Protein AF-A0A2M7RXM5-F1 (afdb_monomer_lite)

Sequence (91 aa):
MKSSARLKFFTLIELLIVISIIGIIISISFVSFSNVRQKGRDTKRIADIKLIQKSLEDYYRDEGSYPATLTPGQSLIGSSSNTIYMQIIPQ

Radius of gyration: 28.88 Å; chains: 1; bounding box: 52×49×70 Å

InterPro domains:
  IPR000983 General secretion pathway protein G-type pilin [PR00813] (9-34)
  IPR000983 General secretion pathway protein G-type pilin [PR00813] (45-63)
  IPR012902 Prokaryotic N-terminal methylation site [PF07963] (10-29)
  IPR012902 Prokaryotic N-terminal methylation site [TIGR02532] (10-28)
  IPR045584 Pilin-like [SSF54523] (10-84)

Secondary structure (DSSP, 8-state):
--PPP------HHHHHHHHHHHHHHHHHHHHHHHHHHHHHHHHHHHHHHHHHHHHHHHHHHHHSS--S---TTS-EE-SSS--EEES----

pLDDT: mean 86.55, std 9.77, range [53.0, 96.12]

Foldseek 3Di:
DDDDDDDDDDDPVNVVVVVVVVVVVVVVVVVVVVVVVVVVVVVVVVVLVVLVVQLQVVQCVVQVDGDPDDDAQQFDAHPVHRDTSGHGRHD

Organism: NCBI:txid1974556

Structure (mmCIF, N/CA/C/O backbone):
data_AF-A0A2M7RXM5-F1
#
_entry.id   AF-A0A2M7RXM5-F1
#
loop_
_atom_site.group_PDB
_atom_site.id
_atom_site.type_symbol
_atom_site.label_atom_id
_atom_site.label_alt_id
_atom_site.label_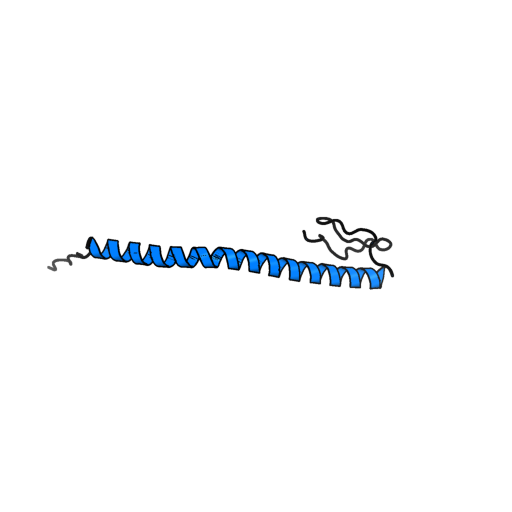comp_id
_atom_site.label_asym_id
_atom_site.label_entity_id
_atom_site.label_seq_id
_atom_site.pdbx_PDB_ins_code
_atom_site.Cartn_x
_atom_site.Cartn_y
_atom_site.Cartn_z
_atom_site.occupancy
_atom_site.B_iso_or_equiv
_atom_site.auth_seq_id
_atom_site.auth_comp_id
_atom_site.auth_asym_id
_atom_site.auth_atom_id
_atom_site.pdbx_PDB_model_num
ATOM 1 N N . MET A 1 1 ? -31.411 39.631 43.873 1.00 53.00 1 MET A N 1
ATOM 2 C CA . MET A 1 1 ? -31.367 39.561 42.396 1.00 53.00 1 MET A CA 1
ATOM 3 C C . MET A 1 1 ? -30.737 38.224 42.005 1.00 53.00 1 MET A C 1
ATOM 5 O O . MET A 1 1 ? -29.627 37.970 42.435 1.00 53.00 1 MET A O 1
ATOM 9 N N . LYS A 1 2 ? -31.512 37.371 41.314 1.00 58.56 2 LYS A N 1
ATOM 10 C CA . LYS A 1 2 ? -31.184 36.099 40.621 1.00 58.56 2 LYS A CA 1
ATOM 11 C C . LYS A 1 2 ? -30.206 35.109 41.293 1.00 58.56 2 LYS A C 1
ATOM 13 O O . LYS A 1 2 ? -28.994 35.247 41.213 1.00 58.56 2 LYS A O 1
ATOM 18 N N . SER A 1 3 ? -30.779 34.044 41.864 1.00 56.06 3 SER A N 1
ATOM 19 C CA . SER A 1 3 ? -30.078 32.801 42.217 1.00 56.06 3 SER A CA 1
ATOM 20 C C . SER A 1 3 ? -29.753 32.016 40.938 1.00 56.06 3 SER A 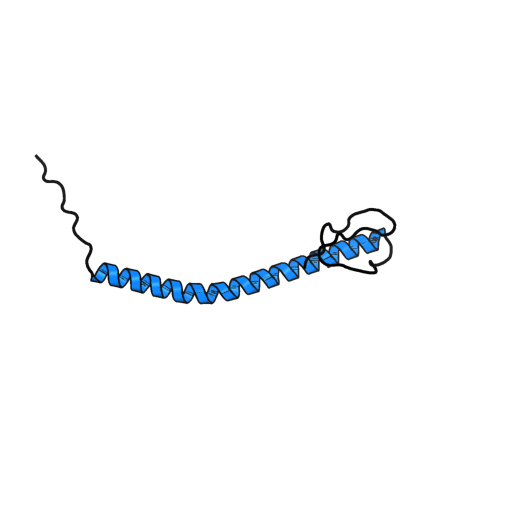C 1
ATOM 22 O O . SER A 1 3 ? -30.657 31.681 40.172 1.00 56.06 3 SER A O 1
ATOM 24 N N . SER A 1 4 ? -28.462 31.787 40.690 1.00 65.56 4 SER A N 1
ATOM 25 C CA . SER A 1 4 ? -27.942 31.073 39.520 1.00 65.56 4 SER A CA 1
ATOM 26 C C . SER A 1 4 ? -27.995 29.553 39.704 1.00 65.56 4 SER A C 1
ATOM 28 O O . SER A 1 4 ? -27.809 29.025 40.800 1.00 65.56 4 SER A O 1
ATOM 30 N N . ALA A 1 5 ? -28.286 28.879 38.594 1.00 64.94 5 ALA A N 1
ATOM 31 C CA . ALA A 1 5 ? -28.710 27.492 38.465 1.00 64.94 5 ALA A CA 1
ATOM 32 C C . ALA A 1 5 ? -27.787 26.446 39.117 1.00 64.94 5 ALA A C 1
ATOM 34 O O . ALA A 1 5 ? -26.567 26.471 38.961 1.00 64.94 5 ALA A O 1
ATOM 35 N N . ARG A 1 6 ? -28.397 25.446 39.769 1.00 63.94 6 ARG A N 1
ATOM 36 C CA . ARG A 1 6 ? -27.717 24.204 40.154 1.00 63.94 6 ARG A CA 1
ATOM 37 C C . ARG A 1 6 ? -27.670 23.259 38.958 1.00 63.94 6 ARG A C 1
ATOM 39 O O . ARG A 1 6 ? -28.683 22.654 38.622 1.00 63.94 6 ARG A O 1
ATOM 46 N N . LEU A 1 7 ? -26.488 23.084 38.376 1.00 63.09 7 LEU A N 1
ATOM 47 C CA . LEU A 1 7 ? -26.188 21.928 37.538 1.00 63.09 7 LEU A CA 1
ATOM 48 C C . LEU A 1 7 ? -25.881 20.746 38.463 1.00 63.09 7 LEU A C 1
ATOM 50 O O . LEU A 1 7 ? -24.779 20.604 38.984 1.00 63.09 7 LEU A O 1
ATOM 54 N N . LYS A 1 8 ? -26.882 19.910 38.710 1.00 68.50 8 LYS A N 1
ATOM 55 C CA . LYS A 1 8 ? -26.653 18.497 39.015 1.00 68.50 8 LYS A CA 1
ATOM 56 C C . LYS A 1 8 ? -27.132 17.741 37.796 1.00 68.50 8 LYS A C 1
ATOM 58 O O . LYS A 1 8 ? -28.168 18.129 37.290 1.00 68.50 8 LYS A O 1
ATOM 63 N N . PHE A 1 9 ? -26.363 16.758 37.344 1.00 62.00 9 PHE A N 1
ATOM 64 C CA . PHE A 1 9 ? -26.778 15.389 37.014 1.00 62.00 9 PHE A CA 1
ATOM 65 C C . PHE A 1 9 ? -25.556 14.702 36.398 1.00 62.00 9 PHE A C 1
ATOM 67 O O . PHE A 1 9 ? -25.282 14.812 35.209 1.00 62.00 9 PHE A O 1
ATOM 74 N N . PHE A 1 10 ? -24.769 14.059 37.259 1.00 69.25 10 PHE A N 1
ATOM 75 C CA . PHE A 1 10 ? -23.897 12.971 36.844 1.00 69.25 10 PHE A CA 1
ATOM 76 C C . PHE A 1 10 ? -24.108 11.851 37.851 1.00 69.25 10 PHE A C 1
ATOM 78 O O . PHE A 1 10 ? -23.679 11.937 39.004 1.00 69.25 10 PHE A O 1
ATOM 85 N N . THR A 1 11 ? -24.898 10.862 37.463 1.00 89.06 11 THR A N 1
ATOM 86 C CA . THR A 1 11 ? -25.153 9.674 38.270 1.00 89.06 11 THR A CA 1
ATOM 87 C C . THR A 1 11 ? -24.114 8.601 37.952 1.00 89.06 11 THR A C 1
ATOM 89 O O . THR A 1 11 ? -23.568 8.534 36.851 1.00 89.06 11 THR A O 1
ATOM 92 N N . LEU A 1 12 ? -23.837 7.720 38.918 1.00 87.50 12 LEU A N 1
ATOM 93 C CA . LEU A 1 12 ? -22.945 6.576 38.693 1.00 87.50 12 LEU A CA 1
ATOM 94 C C . LEU A 1 12 ? -23.468 5.658 37.579 1.00 87.50 12 LEU A C 1
ATOM 96 O O . LEU A 1 12 ? -22.677 5.085 36.833 1.00 87.50 12 LEU A O 1
ATOM 100 N N . ILE A 1 13 ? -24.794 5.550 37.443 1.00 91.81 13 ILE A N 1
ATOM 101 C CA . ILE A 1 13 ? -25.424 4.742 36.399 1.00 91.81 13 ILE A CA 1
ATOM 102 C C . ILE A 1 13 ? -25.227 5.351 35.004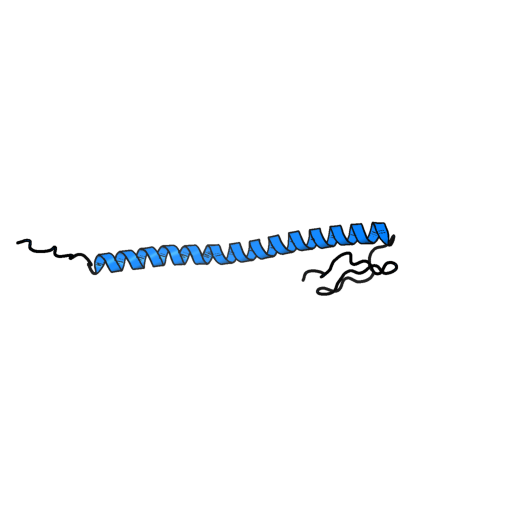 1.00 91.81 13 ILE A C 1
ATOM 104 O O . ILE A 1 13 ? -24.976 4.610 34.059 1.00 91.81 13 ILE A O 1
ATOM 108 N N . GLU A 1 14 ? -25.241 6.681 34.870 1.00 89.38 14 GLU A N 1
ATOM 109 C CA . GLU A 1 14 ? -24.927 7.349 33.599 1.00 89.38 14 GLU A CA 1
ATOM 110 C C . GLU A 1 14 ? -23.486 7.078 33.167 1.00 89.38 14 GLU A C 1
ATOM 112 O O . GLU A 1 14 ? -23.258 6.698 32.020 1.00 89.38 14 GLU A O 1
ATOM 117 N N . LEU A 1 15 ? -22.517 7.176 34.084 1.00 90.12 15 LEU A N 1
ATOM 118 C CA . LEU A 1 15 ? -21.129 6.829 33.768 1.00 90.12 15 LEU A CA 1
ATOM 119 C C . LEU A 1 15 ? -20.993 5.356 33.355 1.00 90.12 15 LEU A C 1
ATOM 121 O O . LEU A 1 15 ? -20.281 5.049 32.398 1.00 90.12 15 LEU A O 1
ATOM 125 N N . LEU A 1 16 ? -21.694 4.453 34.045 1.00 92.56 16 LEU A N 1
ATOM 126 C CA . LEU A 1 16 ? -21.645 3.015 33.788 1.00 92.56 16 LEU A CA 1
ATOM 127 C C . LEU A 1 16 ? -22.216 2.646 32.410 1.00 92.56 16 LEU A C 1
ATOM 129 O O . LEU A 1 16 ? -21.631 1.833 31.692 1.00 92.56 16 LEU A O 1
ATOM 133 N N . ILE A 1 17 ? -23.323 3.269 32.003 1.00 94.12 17 ILE A N 1
ATOM 134 C CA . ILE A 1 17 ? -23.907 3.057 30.673 1.00 94.12 17 ILE A CA 1
ATOM 135 C C . ILE A 1 17 ? -22.960 3.582 29.585 1.00 94.12 17 ILE A C 1
ATOM 137 O O . ILE A 1 17 ? -22.737 2.896 28.588 1.00 94.12 17 ILE A O 1
ATOM 141 N N . VAL A 1 18 ? -22.342 4.750 29.788 1.00 94.44 18 VAL A N 1
ATOM 142 C CA . VAL A 1 18 ? -21.421 5.352 28.810 1.00 94.44 18 VAL A CA 1
ATOM 143 C C . VAL A 1 18 ? -20.210 4.455 28.550 1.00 94.44 18 VAL A C 1
ATOM 145 O O . VAL A 1 18 ? -19.913 4.153 27.394 1.00 94.44 18 VAL A O 1
ATOM 148 N N . ILE A 1 19 ? -19.536 3.966 29.597 1.00 94.88 19 ILE A N 1
ATOM 149 C CA . ILE A 1 19 ? -18.380 3.070 29.415 1.00 94.88 19 ILE A CA 1
ATOM 150 C C . ILE A 1 19 ? -18.787 1.724 28.803 1.00 94.88 19 ILE A C 1
ATOM 152 O O . ILE A 1 19 ? -18.023 1.156 28.023 1.00 94.88 19 ILE A O 1
ATOM 156 N N . SER A 1 20 ? -20.003 1.248 29.092 1.00 95.50 20 SER A N 1
ATOM 157 C CA . SER A 1 20 ? -20.542 0.018 28.503 1.00 95.50 20 SER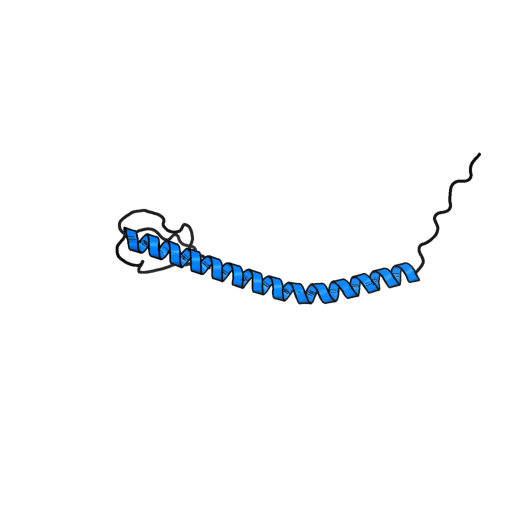 A CA 1
ATOM 158 C C . SER A 1 20 ? -20.750 0.175 26.994 1.00 95.50 20 SER A C 1
ATOM 160 O O . SER A 1 20 ? -20.310 -0.672 26.219 1.00 95.50 20 SER A O 1
ATOM 162 N N . ILE A 1 21 ? -21.343 1.290 26.553 1.00 95.88 21 ILE A N 1
ATOM 163 C CA . ILE A 1 21 ? -21.541 1.593 25.126 1.00 95.88 21 ILE A CA 1
ATOM 164 C C . ILE A 1 21 ? -20.192 1.760 24.412 1.00 95.88 21 ILE A C 1
ATOM 166 O O . ILE A 1 21 ? -19.991 1.186 23.340 1.00 95.88 21 ILE A O 1
ATOM 170 N N . ILE A 1 22 ? -19.245 2.489 25.014 1.00 96.12 22 ILE A N 1
ATOM 171 C CA . ILE A 1 22 ? -17.893 2.664 24.459 1.00 96.12 22 ILE A CA 1
ATOM 172 C C . ILE A 1 22 ? -17.196 1.303 24.301 1.00 96.12 22 ILE A C 1
ATOM 174 O O . ILE A 1 22 ? -16.626 1.032 23.245 1.00 96.12 22 ILE A O 1
ATOM 178 N N . GLY A 1 23 ? -17.292 0.416 25.298 1.00 95.25 23 GLY A N 1
ATOM 179 C CA . GLY A 1 23 ? -16.726 -0.935 25.231 1.00 95.25 23 GLY A CA 1
ATOM 180 C C . GLY A 1 23 ? -17.298 -1.774 24.084 1.00 95.25 23 GLY A C 1
ATOM 181 O O . GLY A 1 23 ? -16.543 -2.427 23.358 1.00 95.25 23 GLY A O 1
ATOM 182 N N . ILE A 1 24 ? -18.614 -1.699 23.855 1.00 94.44 24 ILE A N 1
ATOM 183 C CA . ILE A 1 24 ? -19.277 -2.397 22.742 1.00 94.44 24 ILE A CA 1
ATOM 184 C C . ILE A 1 24 ? -18.754 -1.874 21.397 1.00 94.44 24 ILE A C 1
ATOM 186 O O . ILE A 1 24 ? -18.320 -2.668 20.561 1.00 94.44 24 ILE A O 1
ATOM 190 N N . ILE A 1 25 ? -18.708 -0.552 21.200 1.00 95.19 25 ILE A N 1
ATOM 191 C CA . ILE A 1 25 ? -18.228 0.056 19.945 1.00 95.19 25 ILE A CA 1
ATOM 192 C C . ILE A 1 25 ? -16.765 -0.319 19.673 1.00 95.19 25 ILE A C 1
ATOM 194 O O . ILE A 1 25 ? -16.411 -0.666 18.542 1.00 95.19 25 ILE A O 1
ATOM 198 N N . ILE A 1 26 ? -15.916 -0.284 20.705 1.00 93.44 26 ILE A N 1
ATOM 199 C CA . ILE A 1 26 ? -14.49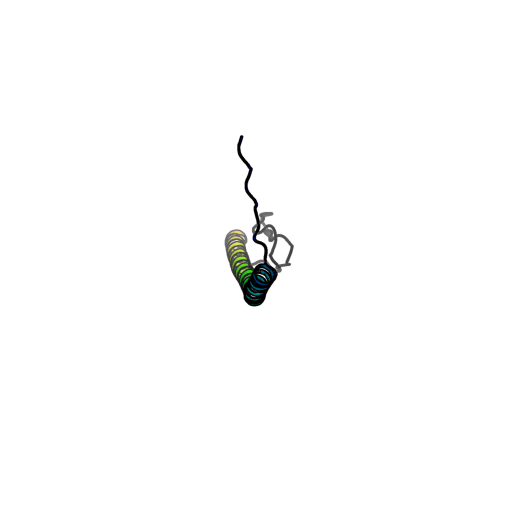5 -0.625 20.594 1.00 93.44 26 ILE A CA 1
ATOM 200 C C . ILE A 1 26 ? -14.318 -2.083 20.154 1.00 93.44 26 ILE A C 1
ATOM 202 O O . ILE A 1 26 ? -13.563 -2.342 19.215 1.00 93.44 26 ILE A O 1
ATOM 206 N N . SER A 1 27 ? -15.035 -3.027 20.773 1.00 89.88 27 SER A N 1
ATOM 207 C CA . SER A 1 27 ? -14.893 -4.455 20.454 1.00 89.88 27 SER A CA 1
ATOM 208 C C . SER A 1 27 ? -15.203 -4.772 18.983 1.00 89.88 27 SER A C 1
ATOM 210 O O . SER A 1 27 ? -14.431 -5.472 18.327 1.00 89.88 27 SER A O 1
ATOM 212 N N . ILE A 1 28 ? -16.265 -4.182 18.426 1.00 89.69 28 ILE A N 1
ATOM 213 C CA . ILE A 1 28 ? -16.649 -4.350 17.015 1.00 89.69 28 ILE A CA 1
ATOM 214 C C . ILE A 1 28 ? -15.636 -3.661 16.085 1.00 89.69 28 ILE A C 1
ATOM 216 O O . ILE A 1 28 ? -15.240 -4.215 15.055 1.00 89.69 28 ILE A O 1
ATOM 220 N N . SER A 1 29 ? -15.171 -2.465 16.457 1.00 86.44 29 SER A N 1
ATOM 221 C CA . SER A 1 29 ? -14.226 -1.678 15.654 1.00 86.44 29 SER A CA 1
ATOM 222 C C . SER A 1 29 ? -12.885 -2.395 15.459 1.00 86.44 29 SER A C 1
ATOM 224 O O . SER A 1 29 ? -12.323 -2.371 14.360 1.00 86.44 29 SER A O 1
ATOM 226 N N . PHE A 1 30 ? -12.389 -3.089 16.489 1.00 84.88 30 PHE A N 1
ATOM 227 C CA . PHE A 1 30 ? -11.129 -3.832 16.413 1.00 84.88 30 PHE A CA 1
ATOM 228 C C . PHE A 1 30 ? -11.159 -4.972 15.385 1.00 84.88 30 PHE A C 1
ATOM 230 O O . PHE A 1 30 ? -10.183 -5.158 14.655 1.00 84.88 30 PHE A O 1
ATOM 237 N N . VAL A 1 31 ? -12.276 -5.698 15.269 1.00 83.19 31 VAL A N 1
ATOM 238 C CA . VAL A 1 3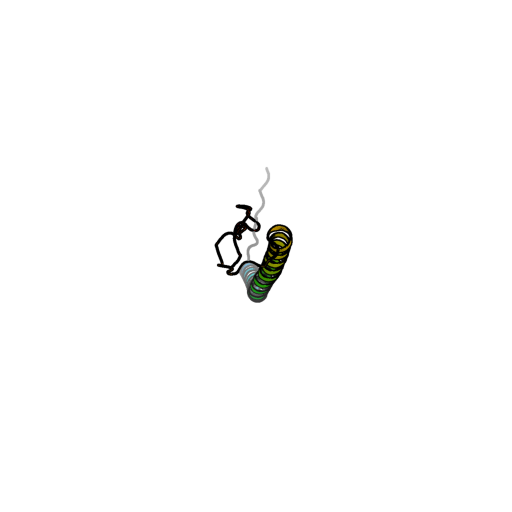1 ? -12.415 -6.809 14.307 1.00 83.19 31 VAL A CA 1
ATOM 239 C C . VAL A 1 31 ? -12.422 -6.304 12.858 1.00 83.19 31 VAL A C 1
ATOM 241 O O . VAL A 1 31 ? -11.850 -6.933 11.968 1.00 83.19 31 VAL A O 1
ATOM 244 N N . SER A 1 32 ? -13.021 -5.139 12.602 1.00 80.25 32 SER A N 1
ATOM 245 C CA . SER A 1 32 ? -13.032 -4.522 11.266 1.00 80.25 32 SER A CA 1
ATOM 246 C C . SER A 1 32 ? -11.635 -4.059 10.823 1.00 80.25 32 SER A C 1
ATOM 248 O O . SER A 1 32 ? -11.254 -4.182 9.656 1.00 80.25 32 SER A O 1
ATOM 250 N N . PHE A 1 33 ? -10.824 -3.579 11.766 1.00 81.69 33 PHE A N 1
ATOM 251 C CA . PHE A 1 33 ? -9.532 -2.967 11.474 1.00 81.69 33 PHE A CA 1
ATOM 252 C C . PHE A 1 33 ? -8.499 -3.930 10.865 1.00 81.69 33 PHE A C 1
ATOM 254 O O . PHE A 1 33 ? -7.728 -3.531 9.986 1.00 81.69 33 PHE A O 1
ATOM 261 N N . SER A 1 34 ? -8.483 -5.203 11.275 1.00 81.56 34 SER A N 1
ATOM 262 C CA . SER A 1 34 ? -7.569 -6.203 10.697 1.00 81.56 34 SER A CA 1
ATOM 263 C C . SER A 1 34 ? -7.883 -6.467 9.217 1.00 81.56 34 SER A C 1
ATOM 265 O O . SER A 1 34 ? -6.978 -6.460 8.377 1.00 81.56 34 SER A O 1
ATOM 267 N N . ASN A 1 35 ? -9.171 -6.595 8.890 1.00 82.81 35 ASN A N 1
ATOM 268 C CA . ASN A 1 35 ? -9.669 -6.823 7.537 1.00 82.81 35 ASN A CA 1
ATOM 269 C C . ASN A 1 35 ? -9.384 -5.629 6.618 1.00 82.81 35 ASN A C 1
ATOM 271 O O . ASN A 1 35 ? -8.953 -5.811 5.480 1.00 82.81 35 ASN A O 1
ATOM 275 N N . VAL A 1 36 ? -9.565 -4.399 7.112 1.00 87.44 36 VAL A N 1
ATOM 276 C CA . VAL A 1 36 ? -9.237 -3.178 6.356 1.00 87.44 36 VAL A CA 1
ATOM 277 C C . VAL A 1 36 ? -7.740 -3.106 6.051 1.00 87.44 36 VAL A C 1
ATOM 279 O O . VAL A 1 36 ? -7.361 -2.806 4.920 1.00 87.44 36 VAL A O 1
ATOM 282 N N . ARG A 1 37 ? -6.871 -3.447 7.012 1.00 88.12 37 ARG A N 1
ATOM 283 C CA . ARG A 1 37 ? -5.416 -3.490 6.784 1.00 88.12 37 ARG A CA 1
ATOM 284 C C . ARG A 1 37 ? -5.025 -4.515 5.724 1.00 88.12 37 ARG A C 1
ATOM 286 O O . ARG A 1 37 ? -4.157 -4.229 4.904 1.00 88.12 37 ARG A O 1
ATOM 293 N N . GLN A 1 38 ? -5.641 -5.697 5.740 1.00 89.69 38 GLN A N 1
ATOM 294 C CA . GLN A 1 38 ? -5.394 -6.718 4.723 1.00 89.69 38 GLN A CA 1
ATOM 295 C C . GLN A 1 38 ? -5.831 -6.237 3.337 1.00 89.69 38 GLN A C 1
ATOM 297 O O . GLN A 1 38 ? -5.008 -6.208 2.426 1.00 89.69 38 GLN A O 1
ATOM 302 N N . LYS A 1 39 ? -7.068 -5.745 3.209 1.00 90.81 39 LYS A N 1
ATOM 303 C CA . LYS A 1 39 ? -7.584 -5.182 1.952 1.00 90.81 39 LYS A CA 1
ATOM 304 C C . LYS A 1 39 ? -6.732 -4.023 1.433 1.00 90.81 39 LYS A C 1
ATOM 306 O O . LYS A 1 39 ? -6.515 -3.921 0.229 1.00 90.81 39 LYS A O 1
ATOM 311 N N . GLY A 1 40 ? -6.216 -3.174 2.324 1.00 92.25 40 GLY A N 1
ATOM 312 C CA . GLY A 1 40 ? -5.300 -2.091 1.966 1.00 92.25 40 GLY A CA 1
ATOM 313 C C . GLY A 1 40 ? -3.987 -2.601 1.366 1.00 92.25 40 GLY A C 1
ATOM 314 O O . GLY A 1 40 ? -3.545 -2.084 0.341 1.00 92.25 40 GLY A O 1
ATOM 315 N N . ARG A 1 41 ? -3.395 -3.654 1.947 1.00 93.44 41 ARG A N 1
ATOM 316 C CA . ARG A 1 41 ? -2.195 -4.298 1.383 1.00 93.44 41 ARG A CA 1
ATOM 317 C C . ARG A 1 41 ? -2.473 -4.934 0.027 1.00 93.44 41 ARG A C 1
ATOM 319 O O . ARG A 1 41 ? -1.671 -4.768 -0.882 1.00 93.44 41 ARG A O 1
ATOM 326 N N . ASP A 1 42 ? -3.600 -5.620 -0.122 1.00 94.38 42 ASP A N 1
ATOM 327 C CA . ASP A 1 42 ? -3.948 -6.280 -1.383 1.00 94.38 42 ASP A CA 1
ATOM 328 C C . ASP A 1 42 ? -4.240 -5.259 -2.488 1.00 94.38 42 ASP A C 1
ATOM 330 O O . ASP A 1 42 ? -3.750 -5.399 -3.605 1.00 94.38 42 ASP A O 1
ATOM 334 N N . THR A 1 43 ? -4.934 -4.168 -2.159 1.00 95.06 43 THR A N 1
ATOM 335 C CA . THR A 1 43 ? -5.153 -3.047 -3.087 1.00 95.06 43 THR A CA 1
ATOM 336 C C . THR A 1 43 ? -3.828 -2.442 -3.544 1.00 95.06 43 THR A C 1
ATOM 338 O O . THR A 1 43 ? -3.647 -2.194 -4.735 1.00 95.06 43 THR A O 1
ATOM 341 N N . LYS A 1 44 ? -2.884 -2.247 -2.612 1.00 94.31 44 LYS A N 1
ATOM 342 C CA . LYS A 1 44 ? -1.543 -1.753 -2.930 1.00 94.31 44 LYS A CA 1
ATOM 343 C C . LYS A 1 44 ? -0.798 -2.708 -3.868 1.00 94.31 44 LYS A C 1
ATOM 345 O O . LYS A 1 44 ? -0.358 -2.271 -4.920 1.00 94.31 44 LYS A O 1
ATOM 350 N N . ARG A 1 45 ? -0.764 -4.009 -3.564 1.00 94.12 45 ARG A N 1
ATOM 351 C CA . ARG A 1 45 ? -0.128 -5.026 -4.425 1.00 94.12 45 ARG A CA 1
ATOM 352 C C . ARG A 1 45 ? -0.713 -5.047 -5.835 1.00 94.12 45 ARG A C 1
ATOM 354 O O . ARG A 1 45 ? 0.027 -5.134 -6.806 1.00 94.12 45 ARG A O 1
ATOM 361 N N . ILE A 1 46 ? -2.036 -4.946 -5.963 1.00 95.12 46 ILE A N 1
ATOM 362 C CA . ILE A 1 46 ? -2.700 -4.894 -7.273 1.00 95.12 46 ILE A CA 1
ATOM 363 C C . ILE A 1 46 ? -2.275 -3.640 -8.048 1.00 95.12 46 ILE A C 1
ATOM 365 O O . ILE A 1 46 ? -2.034 -3.719 -9.252 1.00 95.12 46 ILE A O 1
ATOM 369 N N . ALA A 1 47 ? -2.189 -2.486 -7.382 1.00 94.50 47 ALA A N 1
ATOM 370 C CA . ALA A 1 47 ? -1.716 -1.254 -8.007 1.00 94.50 47 ALA A CA 1
ATOM 371 C C . ALA A 1 47 ? -0.243 -1.362 -8.435 1.00 94.50 47 ALA A C 1
ATOM 373 O O . ALA A 1 47 ? 0.094 -0.990 -9.558 1.00 94.50 47 ALA A O 1
ATOM 374 N N . ASP A 1 48 ? 0.599 -1.938 -7.579 1.00 94.00 48 ASP A N 1
ATOM 375 C CA . ASP A 1 48 ? 2.024 -2.144 -7.827 1.00 94.00 48 ASP A CA 1
ATOM 376 C C . ASP A 1 48 ? 2.258 -3.067 -9.036 1.00 94.00 48 ASP A C 1
ATOM 378 O O . ASP A 1 48 ? 3.041 -2.733 -9.923 1.00 94.00 48 ASP A O 1
ATOM 382 N N . ILE A 1 49 ? 1.509 -4.172 -9.155 1.00 94.06 49 ILE A N 1
ATOM 383 C CA . ILE A 1 49 ? 1.578 -5.072 -10.322 1.00 94.06 49 ILE A CA 1
ATOM 384 C C . ILE A 1 49 ? 1.205 -4.338 -11.615 1.00 94.06 49 ILE A C 1
ATOM 386 O O . ILE A 1 49 ? 1.878 -4.502 -12.630 1.00 94.06 49 ILE A O 1
ATOM 390 N N . LYS A 1 50 ? 0.160 -3.500 -11.593 1.00 94.94 50 LYS A N 1
ATOM 391 C CA . LYS A 1 50 ? -0.249 -2.719 -12.774 1.00 94.94 50 LYS A CA 1
ATOM 392 C C . LYS A 1 50 ? 0.813 -1.701 -13.190 1.00 94.94 50 LYS A C 1
ATOM 394 O O . LYS A 1 50 ? 1.023 -1.494 -14.382 1.00 94.94 50 LYS A O 1
ATOM 399 N N . LEU A 1 51 ? 1.477 -1.071 -12.221 1.00 93.38 51 LEU A N 1
ATOM 400 C CA . LEU A 1 51 ? 2.587 -0.151 -12.478 1.00 93.38 51 LEU A CA 1
ATOM 401 C C . LEU A 1 51 ? 3.786 -0.880 -13.096 1.00 93.38 51 LEU A C 1
ATOM 403 O O . LEU A 1 51 ? 4.341 -0.408 -14.090 1.00 93.38 51 LEU A O 1
ATOM 407 N N . ILE A 1 52 ? 4.140 -2.052 -12.562 1.00 93.19 52 ILE A N 1
ATOM 408 C CA . ILE A 1 52 ? 5.199 -2.900 -13.121 1.00 93.19 52 ILE A CA 1
ATOM 409 C C . ILE A 1 52 ? 4.845 -3.306 -14.553 1.00 93.19 52 ILE A C 1
ATOM 411 O O . ILE A 1 52 ? 5.650 -3.098 -15.451 1.00 93.19 52 ILE A O 1
ATOM 415 N N . GLN A 1 53 ? 3.633 -3.807 -14.799 1.00 93.56 53 GLN A N 1
ATOM 416 C CA . GLN A 1 53 ? 3.204 -4.196 -16.143 1.00 93.56 53 GLN A CA 1
ATOM 417 C C . GLN A 1 53 ? 3.346 -3.040 -17.141 1.00 93.56 53 GLN A C 1
ATOM 419 O O . GLN A 1 53 ? 3.980 -3.203 -18.180 1.00 93.56 53 GLN A O 1
ATOM 424 N N . LYS A 1 54 ? 2.815 -1.859 -16.804 1.00 94.69 54 LYS A N 1
ATOM 425 C CA . LYS A 1 54 ? 2.886 -0.686 -17.680 1.00 94.69 54 LYS A CA 1
ATOM 426 C C . LYS A 1 54 ? 4.332 -0.276 -17.972 1.00 94.69 54 LYS A C 1
ATOM 428 O O . LYS A 1 54 ? 4.684 -0.035 -19.119 1.00 94.69 54 LYS A O 1
ATOM 433 N N . SER A 1 55 ? 5.171 -0.208 -16.939 1.00 92.38 55 SER A N 1
ATOM 434 C CA . SER A 1 55 ? 6.580 0.173 -17.110 1.00 92.38 55 SER A CA 1
ATOM 435 C C . SER A 1 55 ? 7.376 -0.853 -17.923 1.00 92.38 55 SER A C 1
ATOM 437 O O . SER A 1 55 ? 8.255 -0.464 -18.685 1.00 92.38 55 SER A O 1
ATOM 439 N N . LEU A 1 56 ? 7.042 -2.143 -17.824 1.00 93.19 56 LEU A N 1
ATOM 440 C CA . LEU A 1 56 ? 7.624 -3.193 -18.662 1.00 93.19 56 LEU A CA 1
ATOM 441 C C . LEU A 1 56 ? 7.169 -3.104 -20.120 1.00 93.19 56 LEU A C 1
ATOM 443 O O . LEU A 1 56 ? 7.971 -3.351 -21.016 1.00 93.19 56 LEU A O 1
ATOM 447 N N . GLU A 1 57 ? 5.907 -2.760 -20.371 1.00 94.44 57 GLU A N 1
ATOM 448 C CA . GLU A 1 57 ? 5.396 -2.515 -21.724 1.00 94.44 57 GLU A CA 1
ATOM 449 C C . GLU A 1 57 ? 6.076 -1.297 -22.365 1.00 94.44 57 GLU A C 1
ATOM 451 O O . GLU A 1 57 ? 6.506 -1.373 -23.516 1.00 94.44 57 GLU A O 1
ATOM 456 N N . ASP A 1 58 ? 6.235 -0.202 -21.613 1.00 93.31 58 ASP A N 1
ATOM 457 C CA . ASP A 1 58 ? 6.972 0.982 -22.068 1.00 93.31 58 ASP A CA 1
ATOM 458 C C . ASP A 1 58 ? 8.456 0.656 -22.325 1.00 93.31 58 ASP A C 1
ATOM 460 O O . ASP A 1 58 ? 8.993 1.055 -23.356 1.00 93.31 58 ASP A O 1
ATOM 464 N N . TYR A 1 59 ? 9.098 -0.134 -21.453 1.00 93.25 59 TYR A N 1
ATOM 465 C CA . TYR A 1 59 ? 10.470 -0.611 -21.662 1.00 93.25 59 TYR A CA 1
ATOM 466 C C . TYR A 1 59 ? 10.583 -1.443 -22.944 1.00 93.25 59 TYR A C 1
ATOM 468 O O . TYR A 1 59 ? 11.459 -1.198 -23.767 1.00 93.25 59 TYR A O 1
ATOM 476 N N . TYR A 1 60 ? 9.686 -2.414 -23.145 1.00 93.31 60 TYR A N 1
ATOM 477 C CA . TYR A 1 60 ? 9.706 -3.278 -24.326 1.00 93.31 60 TYR A CA 1
ATOM 478 C C . TYR A 1 60 ? 9.502 -2.487 -25.621 1.00 93.31 60 TYR A C 1
ATOM 480 O O . TYR A 1 60 ? 10.144 -2.783 -26.627 1.00 93.31 60 TYR A O 1
ATOM 488 N N . ARG A 1 61 ? 8.628 -1.472 -25.603 1.00 92.12 61 ARG A N 1
ATOM 489 C CA . ARG A 1 61 ? 8.392 -0.608 -26.766 1.00 92.12 61 ARG A CA 1
ATOM 490 C C . ARG A 1 61 ? 9.664 0.113 -27.212 1.00 92.12 61 ARG A C 1
ATOM 492 O O . ARG A 1 61 ? 9.869 0.267 -28.413 1.00 92.12 61 ARG A O 1
ATOM 499 N N . ASP A 1 62 ? 10.488 0.540 -26.264 1.00 91.31 62 ASP A N 1
ATOM 500 C CA . ASP A 1 62 ? 11.649 1.382 -26.541 1.00 91.31 62 ASP A CA 1
ATOM 501 C C . ASP A 1 62 ? 12.942 0.564 -26.733 1.00 91.31 62 ASP A C 1
ATOM 503 O O . ASP A 1 62 ? 13.748 0.872 -27.608 1.00 91.31 62 ASP A O 1
ATOM 507 N N . GLU A 1 63 ? 13.135 -0.501 -25.951 1.00 89.06 63 GLU A N 1
ATOM 508 C CA . GLU A 1 63 ? 14.351 -1.332 -25.942 1.00 89.06 63 GLU A CA 1
ATOM 509 C C . GLU A 1 63 ? 14.189 -2.635 -26.756 1.00 89.06 63 GLU A C 1
ATOM 511 O O . GLU A 1 63 ? 15.144 -3.390 -26.940 1.00 89.06 63 GLU A O 1
ATOM 516 N N . GLY A 1 64 ? 12.976 -2.943 -27.233 1.00 89.75 64 GLY A N 1
ATOM 517 C CA . GLY A 1 64 ? 12.669 -4.118 -28.064 1.00 89.75 64 GLY A CA 1
ATOM 518 C C . GLY A 1 64 ? 12.749 -5.472 -27.346 1.00 89.75 64 GLY A C 1
ATOM 519 O O . GLY A 1 64 ? 12.595 -6.522 -27.971 1.00 89.75 64 GLY A O 1
ATOM 520 N N . SER A 1 65 ? 13.004 -5.476 -26.039 1.00 89.62 65 SER A N 1
ATOM 521 C CA . SER A 1 65 ? 13.121 -6.671 -25.202 1.00 89.62 65 SER A CA 1
ATOM 522 C C . SER A 1 65 ? 12.687 -6.352 -23.774 1.00 89.62 65 SER A C 1
ATOM 524 O O . SER A 1 65 ? 12.579 -5.188 -23.410 1.00 89.62 65 SER A O 1
ATOM 526 N N . TYR A 1 66 ? 12.387 -7.370 -22.966 1.00 91.25 66 TYR A N 1
ATOM 527 C CA . TYR A 1 66 ? 12.097 -7.169 -21.544 1.00 91.25 66 TYR A CA 1
ATOM 528 C C . TYR A 1 66 ? 13.398 -7.135 -20.728 1.00 91.25 66 TYR A C 1
ATOM 530 O O . TYR A 1 66 ? 14.367 -7.802 -21.104 1.00 91.25 66 TYR A O 1
ATOM 538 N N . PRO A 1 67 ? 13.433 -6.410 -19.594 1.00 88.88 67 PRO A N 1
ATOM 539 C CA . PRO A 1 67 ? 14.615 -6.349 -18.743 1.00 88.88 67 PRO A CA 1
ATOM 540 C C . PRO A 1 67 ? 14.965 -7.737 -18.191 1.00 88.88 67 PRO A C 1
ATOM 542 O O . PRO A 1 67 ? 14.096 -8.474 -17.726 1.00 88.88 67 PRO A O 1
ATOM 545 N N . ALA A 1 68 ? 16.256 -8.080 -18.196 1.00 85.00 68 ALA A N 1
ATOM 546 C CA . ALA A 1 68 ? 16.740 -9.385 -17.737 1.00 85.00 68 ALA A CA 1
ATOM 547 C C . ALA A 1 68 ? 16.556 -9.609 -16.224 1.00 85.00 68 ALA A C 1
ATOM 549 O O . ALA A 1 68 ? 16.434 -10.745 -15.769 1.00 85.00 68 ALA A O 1
ATOM 550 N N . THR A 1 69 ? 16.538 -8.530 -15.438 1.00 84.00 69 THR A N 1
ATOM 551 C CA . THR A 1 69 ? 16.412 -8.578 -13.977 1.00 84.00 69 THR A CA 1
ATOM 552 C C . THR A 1 69 ? 15.558 -7.430 -13.461 1.00 84.00 69 THR A C 1
ATOM 554 O O . THR A 1 69 ? 15.762 -6.280 -13.849 1.00 84.00 69 THR A O 1
ATOM 557 N N . LEU A 1 70 ? 14.656 -7.735 -12.528 1.00 86.56 70 LEU A N 1
ATOM 558 C CA . LEU A 1 70 ? 13.886 -6.759 -11.760 1.00 86.56 70 LEU A CA 1
ATOM 559 C C . LEU A 1 70 ? 14.255 -6.896 -10.285 1.00 86.56 70 LEU A C 1
ATOM 561 O O . LEU A 1 70 ? 13.947 -7.908 -9.658 1.00 86.56 70 LEU A O 1
ATOM 565 N N . THR A 1 71 ? 14.910 -5.878 -9.734 1.00 87.69 71 THR A N 1
ATOM 566 C CA . THR A 1 71 ? 15.329 -5.863 -8.329 1.00 87.69 71 THR A CA 1
ATOM 567 C C . THR A 1 71 ? 14.409 -4.935 -7.533 1.00 87.69 71 THR A C 1
ATOM 569 O O . THR A 1 71 ? 14.419 -3.727 -7.784 1.00 87.69 71 THR A O 1
ATOM 572 N N . PRO A 1 72 ? 13.624 -5.445 -6.566 1.00 87.62 72 PRO A N 1
ATOM 573 C CA . PRO A 1 72 ? 12.767 -4.604 -5.736 1.00 87.62 72 PRO A CA 1
ATOM 574 C C . PRO A 1 72 ? 13.561 -3.489 -5.046 1.00 87.62 72 PRO A C 1
ATOM 576 O O . PRO A 1 72 ? 14.665 -3.706 -4.548 1.00 87.62 72 PRO A O 1
ATOM 579 N N . GLY A 1 73 ? 13.003 -2.280 -5.007 1.00 86.44 73 GLY A N 1
ATOM 580 C CA . GLY A 1 73 ? 13.670 -1.106 -4.439 1.00 86.44 73 GLY A CA 1
ATOM 581 C C . GLY A 1 73 ? 14.673 -0.408 -5.366 1.00 86.44 73 GLY A C 1
ATOM 582 O O . GLY A 1 73 ? 15.226 0.612 -4.964 1.00 86.44 73 GLY A O 1
ATOM 583 N N . GLN A 1 74 ? 14.920 -0.919 -6.575 1.00 88.19 74 GLN A N 1
ATOM 584 C CA . GLN A 1 74 ? 15.763 -0.268 -7.585 1.00 88.19 74 GLN A CA 1
ATOM 585 C C . GLN A 1 74 ? 14.918 0.336 -8.711 1.00 88.19 74 GLN A C 1
ATOM 587 O O . GLN A 1 74 ? 13.754 -0.028 -8.893 1.00 88.19 74 GLN A O 1
ATOM 592 N N . SER A 1 75 ? 15.501 1.270 -9.461 1.00 88.31 75 SER A N 1
ATOM 593 C CA . SER A 1 75 ? 14.876 1.831 -10.659 1.00 88.31 75 SER A CA 1
ATOM 594 C C . SER A 1 75 ? 14.932 0.840 -11.823 1.00 88.31 75 SER A C 1
ATOM 596 O O . SER A 1 75 ? 15.929 0.146 -12.006 1.00 88.31 75 SER A O 1
ATOM 598 N N . LEU A 1 76 ? 13.882 0.816 -12.642 1.00 88.44 76 LEU A N 1
ATOM 599 C CA . LEU A 1 76 ? 13.914 0.194 -13.960 1.00 88.44 76 LEU A CA 1
ATOM 600 C C . LEU A 1 76 ? 14.442 1.223 -14.964 1.00 88.44 76 LEU A C 1
ATOM 602 O O . LEU A 1 76 ? 13.759 2.207 -15.261 1.00 88.44 76 LEU A O 1
ATOM 606 N N . ILE A 1 77 ? 15.657 0.996 -15.457 1.00 87.69 77 ILE A N 1
ATOM 607 C CA . ILE A 1 77 ? 16.367 1.876 -16.392 1.00 87.69 77 ILE A CA 1
ATOM 608 C C . ILE A 1 77 ? 16.619 1.102 -17.689 1.00 87.69 77 ILE A C 1
ATOM 610 O O . ILE A 1 77 ? 16.942 -0.086 -17.632 1.00 87.69 77 ILE A O 1
ATOM 614 N N . GLY A 1 78 ? 16.445 1.761 -18.836 1.00 84.75 78 GLY A N 1
ATOM 615 C CA . GLY A 1 78 ? 16.751 1.210 -20.159 1.00 84.75 78 GLY A CA 1
ATOM 616 C C . GLY A 1 78 ? 18.200 0.742 -20.273 1.00 84.75 78 GLY A C 1
ATOM 617 O O . GLY A 1 78 ? 19.105 1.324 -19.673 1.00 84.75 78 GLY A O 1
ATOM 618 N N . SER A 1 79 ? 18.425 -0.344 -21.017 1.00 79.94 79 SER A N 1
ATOM 619 C CA . SER A 1 79 ? 19.781 -0.869 -21.221 1.00 79.94 79 SER A CA 1
ATOM 620 C C . SER A 1 79 ? 20.550 -0.073 -22.278 1.00 79.94 79 SER A C 1
ATOM 622 O O . SER A 1 79 ? 21.779 -0.036 -22.232 1.00 79.94 79 SER A O 1
ATOM 624 N N . SER A 1 80 ? 19.839 0.527 -23.233 1.00 78.88 80 SER A N 1
ATOM 625 C CA . SER A 1 80 ? 20.409 1.244 -24.379 1.00 78.88 80 SER A CA 1
ATOM 626 C C . SER A 1 80 ? 20.147 2.741 -24.277 1.00 78.88 80 SER A C 1
ATOM 628 O O . SER A 1 80 ? 21.002 3.557 -24.623 1.00 78.88 80 SER A O 1
ATOM 630 N N . SER A 1 81 ? 18.977 3.113 -23.763 1.00 72.88 81 SER A N 1
ATOM 631 C CA . SER A 1 81 ? 18.643 4.476 -23.390 1.00 72.88 81 SER A CA 1
ATOM 632 C C . SER A 1 81 ? 18.726 4.589 -21.870 1.00 72.88 81 SER A C 1
ATOM 634 O O . SER A 1 81 ? 18.133 3.798 -21.149 1.00 72.88 81 SER A O 1
ATOM 636 N N . ASN A 1 82 ? 19.445 5.573 -21.332 1.00 82.81 82 ASN A N 1
ATOM 637 C CA . ASN A 1 82 ? 19.515 5.821 -19.882 1.00 82.81 82 ASN A CA 1
ATOM 638 C C . ASN A 1 82 ? 18.180 6.389 -19.323 1.00 82.81 82 ASN A C 1
ATOM 640 O O . ASN A 1 82 ? 18.164 7.263 -18.456 1.00 82.81 82 ASN A O 1
ATOM 644 N N . THR A 1 83 ? 17.057 5.946 -19.891 1.00 85.75 83 THR A N 1
ATOM 645 C CA . THR A 1 83 ? 15.681 6.348 -19.628 1.00 85.75 83 THR A CA 1
ATOM 646 C C . THR A 1 83 ? 15.155 5.581 -18.428 1.00 85.75 83 THR A C 1
ATOM 648 O O . THR A 1 83 ? 15.316 4.366 -18.327 1.00 85.75 83 THR A O 1
ATOM 651 N N . ILE A 1 84 ? 14.505 6.290 -17.509 1.00 88.75 84 ILE A N 1
ATOM 652 C CA . ILE A 1 84 ? 13.917 5.694 -16.310 1.00 88.75 84 ILE A CA 1
ATOM 653 C C . ILE A 1 84 ? 12.455 5.362 -16.608 1.00 88.75 84 ILE A C 1
ATOM 655 O O . ILE A 1 84 ? 11.615 6.255 -16.695 1.00 88.75 84 ILE A O 1
ATOM 659 N N . TYR A 1 85 ? 12.154 4.074 -16.727 1.00 87.25 85 TYR A N 1
ATOM 660 C CA . TYR A 1 85 ? 10.804 3.553 -16.966 1.00 87.25 85 TYR A CA 1
ATOM 661 C C . TYR A 1 85 ? 10.010 3.404 -15.673 1.00 87.25 85 TYR A C 1
ATOM 663 O O . TYR A 1 85 ? 8.785 3.518 -15.654 1.00 87.25 85 TYR A O 1
ATOM 671 N N . MET A 1 86 ? 10.713 3.176 -14.564 1.00 89.06 86 MET A N 1
ATOM 672 C CA . MET A 1 86 ? 10.123 3.199 -13.236 1.00 89.06 86 MET A CA 1
ATOM 673 C C . MET A 1 86 ? 11.169 3.611 -12.208 1.00 89.06 86 MET A C 1
ATOM 675 O O . MET A 1 86 ? 12.259 3.048 -12.163 1.00 89.06 86 MET A O 1
ATOM 679 N N . GLN A 1 87 ? 10.838 4.580 -11.356 1.00 85.50 87 GLN A N 1
ATOM 680 C CA . GLN A 1 87 ? 11.795 5.108 -10.383 1.00 85.50 87 GLN A CA 1
ATOM 681 C C . GLN A 1 87 ? 12.137 4.091 -9.289 1.00 85.50 87 GLN A C 1
ATOM 683 O O . GLN A 1 87 ? 13.287 4.017 -8.869 1.00 85.50 87 GLN A O 1
ATOM 688 N N . ILE A 1 88 ? 11.164 3.307 -8.825 1.00 86.94 88 ILE A N 1
ATOM 689 C CA . ILE A 1 88 ? 11.363 2.260 -7.818 1.00 86.94 88 ILE A CA 1
ATOM 690 C C . ILE A 1 88 ? 10.432 1.097 -8.142 1.00 86.94 88 ILE A C 1
ATOM 692 O O . ILE A 1 88 ? 9.224 1.297 -8.248 1.00 86.94 88 ILE A O 1
ATOM 696 N N . ILE A 1 89 ? 10.982 -0.112 -8.244 1.00 87.31 89 ILE A N 1
ATOM 697 C CA . ILE A 1 89 ? 10.210 -1.355 -8.274 1.00 87.31 89 ILE A CA 1
ATOM 698 C C . ILE A 1 89 ? 9.603 -1.586 -6.881 1.00 87.31 89 ILE A C 1
ATOM 700 O O . ILE A 1 89 ? 10.368 -1.712 -5.917 1.00 87.31 89 ILE A O 1
ATOM 704 N N . PRO A 1 90 ? 8.262 -1.611 -6.741 1.00 86.00 90 PRO A N 1
ATOM 705 C CA . PRO A 1 90 ? 7.610 -1.847 -5.454 1.00 86.00 90 PRO A CA 1
ATOM 706 C C . PRO A 1 90 ? 7.992 -3.200 -4.832 1.00 86.00 90 PRO A C 1
ATOM 708 O O . PRO A 1 90 ? 8.362 -4.132 -5.549 1.00 86.00 90 PRO A O 1
ATOM 711 N N . GLN A 1 91 ? 7.901 -3.289 -3.500 1.00 76.31 91 GLN A N 1
ATOM 712 C CA . GLN A 1 91 ? 8.160 -4.510 -2.720 1.00 76.31 91 GLN A CA 1
ATOM 713 C C . GLN A 1 91 ? 6.875 -5.233 -2.318 1.00 76.31 91 GLN A C 1
ATOM 715 O O . GLN A 1 91 ? 5.902 -4.534 -1.946 1.00 76.31 91 GLN A O 1
#